Protein AF-A0A6V7JH94-F1 (afdb_monomer_lite)

Foldseek 3Di:
DQVVVCVVQVNVLVCQVVVVVVLVVDDDPPRDRPLCVVQPQKDWDWDWDQDPVRDTDIDIDIDGDVVSVVVVVVSNVVSVVVVVVVVVVVVVVVVD

Organism: NCBI:txid1563983

pLDDT: mean 81.68, std 8.1, range [59.84, 94.81]

Structure (mmCIF, N/CA/C/O backbone):
data_AF-A0A6V7JH94-F1
#
_entry.id   AF-A0A6V7JH94-F1
#
loop_
_atom_site.group_PDB
_atom_site.id
_atom_site.type_symbol
_atom_site.label_atom_id
_atom_site.label_alt_id
_atom_site.label_comp_id
_atom_site.label_asym_id
_atom_site.label_entity_id
_atom_site.label_seq_id
_atom_site.pdbx_PDB_ins_code
_atom_site.Cartn_x
_atom_site.Cartn_y
_atom_site.Cartn_z
_atom_site.occupancy
_atom_site.B_iso_or_equiv
_atom_site.auth_seq_id
_atom_site.auth_comp_id
_atom_site.auth_asym_id
_atom_site.auth_atom_id
_atom_site.pdbx_PDB_model_num
ATOM 1 N N . GLN A 1 1 ? -17.041 -0.162 6.569 1.00 72.75 1 GLN A N 1
ATOM 2 C CA . GLN A 1 1 ? -16.054 0.407 5.618 1.00 72.75 1 GLN A CA 1
ATOM 3 C C . GLN A 1 1 ? -14.8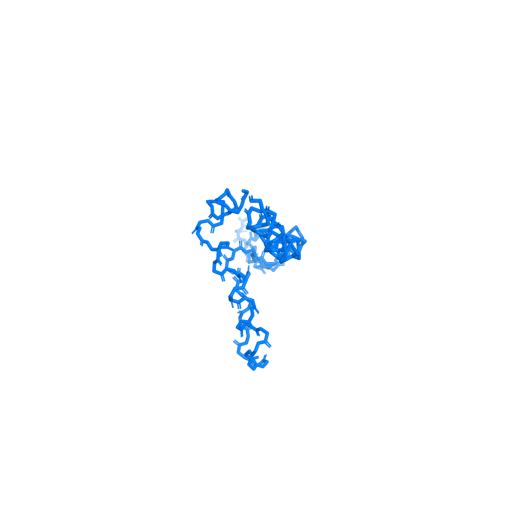28 -0.495 5.441 1.00 72.75 1 GLN A C 1
ATOM 5 O O . GLN A 1 1 ? -14.454 -0.745 4.303 1.00 72.75 1 GLN A O 1
ATOM 10 N N . MET A 1 2 ? -14.286 -1.082 6.515 1.00 76.44 2 MET A N 1
ATOM 11 C CA . MET A 1 2 ? -13.157 -2.034 6.476 1.00 76.44 2 MET A CA 1
ATOM 12 C C . MET A 1 2 ? -13.335 -3.215 5.493 1.00 76.44 2 MET A C 1
ATOM 14 O O . MET A 1 2 ? -12.401 -3.571 4.784 1.00 76.44 2 MET A O 1
ATOM 18 N N . PHE A 1 3 ? -14.546 -3.780 5.384 1.00 81.12 3 PHE A N 1
ATOM 19 C CA . PHE A 1 3 ? -14.845 -4.909 4.487 1.00 81.12 3 PHE A CA 1
ATOM 20 C C . PHE A 1 3 ? -14.687 -4.579 2.992 1.00 81.12 3 PHE A C 1
ATOM 22 O O . PHE A 1 3 ? -14.182 -5.401 2.233 1.00 81.12 3 PHE A O 1
ATOM 29 N N . LEU A 1 4 ? -15.068 -3.368 2.567 1.00 83.50 4 LEU A N 1
ATOM 30 C CA . LEU A 1 4 ? -14.922 -2.942 1.170 1.00 83.50 4 LEU A CA 1
ATOM 31 C C . LEU A 1 4 ? -13.448 -2.787 0.792 1.00 83.50 4 LEU A C 1
ATOM 33 O O . LEU A 1 4 ? -13.054 -3.211 -0.289 1.00 83.50 4 LEU A O 1
ATOM 37 N N . MET A 1 5 ? -12.626 -2.239 1.695 1.00 81.56 5 MET A N 1
ATOM 38 C CA . MET A 1 5 ? -11.180 -2.167 1.461 1.00 81.56 5 MET A CA 1
ATOM 39 C C . MET A 1 5 ? -10.554 -3.552 1.453 1.00 81.56 5 MET A C 1
ATOM 41 O O . MET A 1 5 ? -9.758 -3.851 0.573 1.00 81.56 5 MET A O 1
ATOM 45 N N . ASN A 1 6 ? -10.983 -4.441 2.348 1.00 83.69 6 ASN A N 1
ATOM 46 C CA . ASN A 1 6 ? -10.531 -5.824 2.322 1.00 83.69 6 ASN A CA 1
ATOM 47 C C . ASN A 1 6 ? -10.857 -6.526 1.001 1.00 83.69 6 ASN A C 1
ATOM 49 O O . ASN A 1 6 ? -10.020 -7.242 0.472 1.00 83.69 6 ASN A O 1
ATOM 53 N N . ARG A 1 7 ? -12.036 -6.278 0.423 1.00 82.38 7 ARG A N 1
ATOM 54 C CA . ARG A 1 7 ? -12.416 -6.839 -0.879 1.00 82.38 7 ARG A CA 1
ATOM 55 C C . ARG A 1 7 ? -11.621 -6.248 -2.047 1.00 82.38 7 ARG A C 1
ATOM 57 O O . ARG A 1 7 ? -11.391 -6.962 -3.019 1.00 82.38 7 ARG A O 1
ATOM 64 N N . PHE A 1 8 ? -11.241 -4.972 -1.960 1.00 83.38 8 PHE A N 1
ATOM 65 C CA . PHE A 1 8 ? -10.425 -4.281 -2.963 1.00 83.38 8 PHE A CA 1
ATOM 66 C C . PHE A 1 8 ? -8.971 -4.773 -2.961 1.00 83.38 8 PHE A C 1
ATOM 68 O O . PHE A 1 8 ? -8.387 -4.966 -4.019 1.00 83.38 8 PHE A O 1
ATOM 75 N N . PHE A 1 9 ? -8.423 -5.041 -1.774 1.00 79.06 9 PHE A N 1
ATOM 76 C CA . PHE A 1 9 ? -7.066 -5.556 -1.562 1.00 79.06 9 PHE A CA 1
ATOM 77 C C . PHE A 1 9 ? -6.966 -7.081 -1.541 1.00 79.06 9 PHE A C 1
ATOM 79 O O . PHE A 1 9 ? -6.027 -7.622 -0.967 1.00 79.06 9 PHE A O 1
ATOM 86 N N . ASP A 1 10 ? -7.957 -7.767 -2.107 1.00 78.31 10 ASP A N 1
ATOM 87 C CA . ASP A 1 10 ? -7.992 -9.229 -2.196 1.00 78.31 10 ASP A CA 1
ATOM 88 C C . ASP A 1 10 ? -7.738 -9.955 -0.854 1.00 78.31 10 ASP A C 1
ATOM 90 O O . ASP A 1 10 ? -7.062 -10.972 -0.768 1.00 78.31 10 ASP A O 1
ATOM 94 N N . GLY A 1 11 ? -8.266 -9.401 0.240 1.00 76.25 11 GLY A N 1
ATOM 95 C CA . GLY A 1 11 ? -8.128 -9.956 1.589 1.00 76.25 11 GLY A CA 1
ATOM 96 C C . GLY A 1 11 ? -6.905 -9.480 2.376 1.00 76.25 11 GLY A C 1
ATOM 97 O O . GLY A 1 11 ? -6.823 -9.757 3.571 1.00 76.25 11 GLY A O 1
ATOM 98 N N . ALA A 1 12 ? -5.992 -8.722 1.762 1.00 74.94 12 ALA A N 1
ATOM 99 C CA . ALA A 1 12 ? -4.757 -8.284 2.415 1.00 74.94 12 ALA A CA 1
ATOM 100 C C . ALA A 1 12 ? -4.946 -7.105 3.389 1.00 74.94 12 ALA A C 1
ATOM 102 O O . ALA A 1 12 ? -4.090 -6.861 4.231 1.00 74.94 12 ALA A O 1
ATOM 103 N N . PHE A 1 13 ? -6.059 -6.361 3.325 1.00 79.38 13 PHE A N 1
ATOM 104 C CA . PHE A 1 13 ? -6.248 -5.148 4.144 1.00 79.38 13 PHE A CA 1
ATOM 105 C C . PHE A 1 13 ? -6.432 -5.433 5.643 1.00 79.38 13 PHE A C 1
ATOM 107 O O . PHE A 1 13 ? -6.113 -4.590 6.481 1.00 79.38 13 PHE A O 1
ATOM 114 N N . LEU A 1 14 ? -6.985 -6.593 6.006 1.00 73.31 14 LEU A N 1
ATOM 115 C CA . LEU A 1 14 ? -7.158 -6.964 7.414 1.00 73.31 14 LEU A CA 1
ATOM 116 C C . LEU A 1 14 ? -5.840 -7.411 8.057 1.00 73.31 14 LEU A C 1
ATOM 118 O O . LEU A 1 14 ? -5.571 -7.034 9.195 1.00 73.31 14 LEU A O 1
ATOM 122 N N . THR A 1 15 ? -5.016 -8.169 7.331 1.00 73.75 15 THR A N 1
ATOM 123 C CA . THR A 1 15 ? -3.693 -8.614 7.805 1.00 73.75 15 THR A CA 1
ATOM 124 C C . THR A 1 15 ? -2.666 -7.487 7.769 1.00 73.75 15 THR A C 1
ATOM 126 O O . THR A 1 15 ? -1.773 -7.441 8.610 1.00 73.75 15 THR A O 1
ATOM 129 N N . PHE A 1 16 ? -2.874 -6.516 6.879 1.00 75.75 16 PHE A N 1
ATOM 130 C CA . PHE A 1 16 ? -2.021 -5.358 6.649 1.00 75.75 16 PHE A CA 1
ATOM 131 C C . PHE A 1 16 ? -1.449 -4.705 7.914 1.00 75.75 16 PHE A C 1
ATOM 133 O O . PHE A 1 16 ? -0.235 -4.587 8.035 1.00 75.75 16 PHE A O 1
ATOM 140 N N . GLY A 1 17 ? -2.276 -4.278 8.874 1.00 73.88 17 GLY A N 1
ATOM 141 C CA . GLY A 1 17 ? -1.740 -3.582 10.050 1.00 73.88 17 GLY A CA 1
ATOM 142 C C . GLY A 1 17 ? -0.964 -4.483 11.008 1.00 73.88 17 GLY A C 1
ATOM 143 O O . GLY A 1 17 ? -0.045 -4.007 11.667 1.00 73.88 17 GLY A O 1
ATOM 144 N N . ILE A 1 18 ? -1.269 -5.784 11.049 1.00 77.56 18 ILE A N 1
ATOM 145 C CA . ILE A 1 18 ? -0.480 -6.764 11.812 1.00 77.56 18 ILE A CA 1
ATOM 146 C C . ILE A 1 18 ? 0.883 -6.954 11.139 1.00 77.56 18 ILE A C 1
ATOM 148 O O . ILE A 1 18 ? 1.907 -6.978 11.819 1.00 77.56 18 ILE A O 1
ATOM 152 N N . ASP A 1 19 ? 0.904 -7.037 9.810 1.00 76.75 19 ASP A N 1
ATOM 153 C CA . ASP A 1 19 ? 2.132 -7.194 9.032 1.00 76.75 19 ASP A CA 1
ATOM 154 C C . ASP A 1 19 ? 3.019 -5.940 9.112 1.00 76.75 19 ASP A C 1
ATOM 156 O O . ASP A 1 19 ? 4.236 -6.058 9.232 1.00 76.75 19 ASP A O 1
ATOM 160 N N . VAL A 1 20 ? 2.425 -4.741 9.160 1.00 74.88 20 VAL A N 1
ATOM 161 C CA . VAL A 1 20 ? 3.146 -3.481 9.414 1.00 74.88 20 VAL A CA 1
ATOM 162 C C . VAL A 1 20 ? 3.722 -3.431 10.835 1.00 74.88 20 VAL A C 1
ATOM 164 O O . VAL A 1 20 ? 4.860 -2.999 11.008 1.00 74.88 20 VAL A O 1
ATOM 167 N N . LEU A 1 21 ? 2.989 -3.889 11.858 1.00 73.50 21 LEU A N 1
ATOM 168 C CA . LEU A 1 21 ? 3.526 -3.970 13.225 1.00 73.50 21 LEU A CA 1
ATOM 169 C C . LEU A 1 21 ? 4.712 -4.943 13.311 1.00 73.50 21 LEU A C 1
ATOM 171 O O . LEU A 1 21 ? 5.742 -4.595 13.881 1.00 73.50 21 LEU A O 1
ATOM 175 N N . ARG A 1 22 ? 4.596 -6.126 12.696 1.00 76.50 22 ARG A N 1
ATOM 176 C CA . ARG A 1 22 ? 5.688 -7.114 12.625 1.00 76.50 22 ARG A CA 1
ATOM 177 C C . ARG A 1 22 ? 6.898 -6.582 11.862 1.00 76.50 22 ARG A C 1
ATOM 179 O O . ARG A 1 22 ? 8.033 -6.840 12.247 1.00 76.50 22 ARG A O 1
ATOM 186 N N . PHE A 1 23 ? 6.662 -5.810 10.805 1.00 72.94 23 PHE A N 1
ATOM 187 C CA . PHE A 1 23 ? 7.716 -5.147 10.045 1.00 72.94 23 PHE A CA 1
ATOM 188 C C . PHE A 1 23 ? 8.490 -4.123 10.891 1.00 72.94 23 PHE A C 1
ATOM 190 O O . PHE A 1 23 ? 9.717 -4.061 10.805 1.00 72.94 23 PHE A O 1
ATOM 197 N N . LEU A 1 24 ? 7.800 -3.341 11.731 1.00 72.94 24 LEU A N 1
ATOM 198 C CA . LEU A 1 24 ? 8.451 -2.383 12.634 1.00 72.94 24 LEU A CA 1
ATOM 199 C C . LEU A 1 24 ? 9.343 -3.069 13.680 1.00 72.94 24 LEU A C 1
ATOM 201 O O . LEU A 1 24 ? 10.344 -2.481 14.086 1.00 72.94 24 LEU A O 1
ATOM 205 N N . GLU A 1 25 ? 8.993 -4.290 14.090 1.00 76.12 25 GLU A N 1
ATOM 206 C CA . GLU A 1 25 ? 9.728 -5.090 15.078 1.00 76.12 25 GLU A CA 1
ATOM 207 C C . GLU A 1 25 ? 10.904 -5.889 14.473 1.00 76.12 25 GLU A C 1
ATOM 209 O O . GLU A 1 25 ? 11.882 -6.154 15.167 1.00 76.12 25 GLU A O 1
ATOM 214 N N . SER A 1 26 ? 10.845 -6.246 13.183 1.00 72.25 26 SER A N 1
ATOM 215 C CA . SER A 1 26 ? 11.883 -7.038 12.490 1.00 72.25 26 SER A CA 1
ATOM 216 C C . SER A 1 26 ? 13.224 -6.303 12.318 1.00 72.25 26 SER A C 1
ATOM 218 O O . SER A 1 26 ? 13.249 -5.080 12.270 1.00 72.25 26 SER A O 1
ATOM 220 N N . ASP A 1 27 ? 14.355 -7.009 12.208 1.00 62.22 27 ASP A N 1
ATOM 221 C CA . ASP A 1 27 ? 15.698 -6.409 12.065 1.00 62.22 27 ASP A CA 1
ATOM 222 C C . ASP A 1 27 ? 15.935 -5.796 10.666 1.00 62.22 27 ASP A C 1
ATOM 224 O O . ASP A 1 27 ? 15.237 -6.145 9.722 1.00 62.22 27 ASP A O 1
ATOM 228 N N . GLN A 1 28 ? 16.841 -4.823 10.523 1.00 62.66 28 GLN A N 1
ATOM 229 C CA . GLN A 1 28 ? 16.902 -3.901 9.367 1.00 62.66 28 GLN A CA 1
ATOM 230 C C . GLN A 1 28 ? 17.409 -4.513 8.043 1.00 62.66 28 GLN A C 1
ATOM 232 O O . GLN A 1 28 ? 17.117 -3.957 6.984 1.00 62.66 28 GLN A O 1
ATOM 237 N N . GLU A 1 29 ? 18.117 -5.647 8.081 1.00 62.19 29 GLU A N 1
ATOM 238 C CA . GLU A 1 29 ? 18.769 -6.248 6.901 1.00 62.19 29 GLU A CA 1
ATOM 239 C C . GLU A 1 29 ? 17.845 -7.118 6.023 1.00 62.19 29 GLU A C 1
ATOM 241 O O . GLU A 1 29 ? 18.050 -7.161 4.813 1.00 62.19 29 GLU A O 1
ATOM 246 N N . ASP A 1 30 ? 16.780 -7.716 6.576 1.00 59.84 30 ASP A N 1
ATOM 247 C CA . ASP A 1 30 ? 15.864 -8.631 5.854 1.00 59.84 30 ASP A CA 1
ATOM 248 C C . ASP A 1 30 ? 14.444 -8.060 5.653 1.00 59.84 30 ASP A C 1
ATOM 250 O O . ASP A 1 30 ? 13.467 -8.777 5.404 1.00 59.84 30 ASP A O 1
ATOM 254 N N . ARG A 1 31 ? 14.290 -6.738 5.770 1.00 64.06 31 ARG A N 1
ATOM 255 C CA . ARG A 1 31 ? 12.975 -6.087 5.725 1.00 64.06 31 ARG A CA 1
ATOM 256 C C . ARG A 1 31 ? 12.418 -6.007 4.305 1.00 64.06 31 ARG A C 1
ATOM 258 O O . ARG A 1 31 ? 12.716 -5.075 3.559 1.00 64.06 31 ARG A O 1
ATOM 265 N N . VAL A 1 32 ? 11.529 -6.931 3.947 1.00 64.75 32 VAL A N 1
ATOM 266 C CA . VAL A 1 32 ? 10.669 -6.785 2.764 1.00 64.75 32 VAL A CA 1
ATOM 267 C C . VAL A 1 32 ? 9.381 -6.079 3.176 1.00 64.75 32 VAL A C 1
ATOM 269 O O . VAL A 1 32 ? 8.559 -6.648 3.891 1.00 64.75 32 VAL A O 1
ATOM 272 N N . ASP A 1 33 ? 9.198 -4.839 2.713 1.00 67.38 33 ASP A N 1
ATOM 273 C CA . ASP A 1 33 ? 7.943 -4.103 2.892 1.00 67.38 33 ASP A CA 1
ATOM 274 C C . ASP A 1 33 ? 6.778 -4.947 2.322 1.00 67.38 33 ASP A C 1
ATOM 276 O O . ASP A 1 33 ? 6.7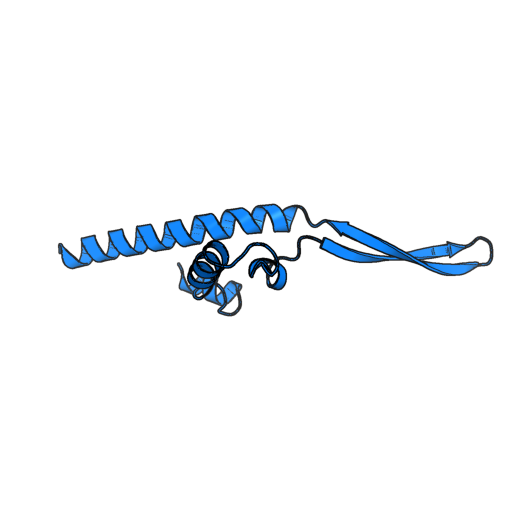42 -5.184 1.107 1.00 67.38 33 ASP A O 1
ATOM 280 N N . PRO A 1 34 ? 5.769 -5.341 3.126 1.00 70.62 34 PRO A N 1
ATOM 281 C CA . PRO A 1 34 ? 4.610 -6.099 2.637 1.00 70.62 34 PRO A CA 1
ATOM 282 C C . PRO A 1 34 ? 3.861 -5.362 1.512 1.00 70.62 34 PRO A C 1
ATOM 284 O O . PRO A 1 34 ? 3.200 -5.969 0.670 1.00 70.62 34 PRO A O 1
ATOM 287 N N . MET A 1 35 ? 4.001 -4.031 1.468 1.00 67.38 35 MET A N 1
ATOM 288 C CA . MET A 1 35 ? 3.398 -3.166 0.456 1.00 67.38 35 MET A CA 1
ATOM 289 C C . MET A 1 35 ? 4.018 -3.308 -0.932 1.00 67.38 35 MET A C 1
ATOM 291 O O . MET A 1 35 ? 3.353 -2.942 -1.893 1.00 67.38 35 MET A O 1
ATOM 295 N N . ILE A 1 36 ? 5.222 -3.870 -1.083 1.00 74.00 36 ILE A N 1
ATOM 296 C CA . ILE A 1 36 ? 5.840 -4.064 -2.407 1.00 74.00 36 ILE A CA 1
ATOM 297 C C . ILE A 1 36 ? 5.025 -5.041 -3.268 1.00 74.00 36 ILE A C 1
ATOM 299 O O . ILE A 1 36 ? 4.940 -4.851 -4.480 1.00 74.00 36 ILE A O 1
ATOM 303 N N . PHE A 1 37 ? 4.377 -6.035 -2.651 1.00 74.69 37 PHE A N 1
ATOM 304 C CA . PHE A 1 37 ? 3.554 -7.023 -3.357 1.00 74.69 37 PHE A CA 1
ATOM 305 C C . PHE A 1 37 ? 2.217 -6.457 -3.849 1.00 74.69 37 PHE A C 1
ATOM 307 O O . PHE A 1 37 ? 1.686 -6.921 -4.854 1.00 74.69 37 PHE A O 1
ATOM 314 N N . VAL A 1 38 ? 1.684 -5.445 -3.160 1.00 76.81 38 VAL A N 1
ATOM 315 C CA . VAL A 1 38 ? 0.394 -4.814 -3.486 1.00 76.81 38 VAL A CA 1
ATOM 316 C C . VAL A 1 38 ? 0.588 -3.552 -4.336 1.00 76.81 38 VAL A C 1
ATOM 318 O O . VAL A 1 38 ? -0.181 -3.285 -5.255 1.00 76.81 38 VAL A O 1
ATOM 321 N N . PHE A 1 39 ? 1.637 -2.779 -4.051 1.00 80.19 39 PHE A N 1
ATOM 322 C CA . PHE A 1 39 ? 1.939 -1.480 -4.646 1.00 80.19 39 PHE A CA 1
ATOM 323 C C . PHE A 1 39 ? 3.420 -1.383 -5.050 1.00 80.19 39 PHE A C 1
ATOM 325 O O . PHE A 1 39 ? 4.226 -0.761 -4.349 1.00 80.19 39 PHE A O 1
ATOM 332 N N . PRO A 1 40 ? 3.817 -1.941 -6.208 1.00 84.19 40 PRO A N 1
ATOM 333 C CA . PRO A 1 40 ? 5.195 -1.847 -6.670 1.00 84.19 40 PRO A CA 1
ATOM 334 C C . PRO A 1 40 ? 5.555 -0.390 -6.982 1.00 84.19 40 PRO A C 1
ATOM 336 O O . PRO A 1 40 ? 4.911 0.268 -7.801 1.00 84.19 40 PRO A O 1
ATOM 339 N N . ARG A 1 41 ? 6.601 0.123 -6.327 1.00 86.50 41 ARG A N 1
ATOM 340 C CA . ARG A 1 41 ? 7.127 1.482 -6.555 1.00 86.50 41 ARG A CA 1
ATOM 341 C C . ARG A 1 41 ? 8.042 1.564 -7.777 1.00 86.50 41 ARG A C 1
ATOM 343 O O . ARG A 1 41 ? 8.213 2.644 -8.337 1.00 86.50 41 ARG A O 1
ATOM 350 N N . MET A 1 42 ? 8.630 0.435 -8.176 1.00 85.88 42 MET A N 1
ATOM 351 C CA . MET A 1 42 ? 9.571 0.316 -9.288 1.00 85.88 42 MET A CA 1
ATOM 352 C C . MET A 1 42 ? 9.238 -0.911 -10.136 1.00 85.88 42 MET A C 1
ATOM 354 O O . MET A 1 42 ? 8.895 -1.962 -9.598 1.00 85.88 42 MET A O 1
ATOM 358 N N . THR A 1 43 ? 9.333 -0.781 -11.458 1.00 88.38 43 THR A N 1
ATOM 359 C CA . THR A 1 43 ? 9.062 -1.863 -12.417 1.00 88.38 43 THR A CA 1
ATOM 360 C C . THR A 1 43 ? 10.098 -1.865 -13.541 1.00 88.38 43 THR A C 1
ATOM 362 O O . THR A 1 43 ? 10.698 -0.833 -13.846 1.00 88.38 43 THR A O 1
ATOM 365 N N . LYS A 1 44 ? 10.323 -3.030 -14.159 1.00 87.88 44 LYS A N 1
ATOM 366 C CA . LYS A 1 44 ? 11.164 -3.159 -15.355 1.00 87.88 44 LYS A CA 1
ATOM 367 C C . LYS A 1 44 ? 10.341 -2.787 -16.589 1.00 87.88 44 LYS A C 1
ATOM 369 O O . LYS A 1 44 ? 9.376 -3.474 -16.916 1.00 87.88 44 LYS A O 1
ATOM 374 N N . CYS A 1 45 ? 10.744 -1.733 -17.282 1.00 87.56 45 CYS A N 1
ATOM 375 C CA . CYS A 1 45 ? 10.168 -1.320 -18.555 1.00 87.56 45 CYS A CA 1
ATOM 376 C C . CYS A 1 45 ? 11.044 -1.805 -19.711 1.00 87.56 45 CYS A C 1
ATOM 378 O O . CYS A 1 45 ? 12.262 -1.629 -19.684 1.00 87.56 45 CYS A O 1
ATOM 380 N N . THR A 1 46 ? 10.416 -2.388 -20.734 1.00 88.44 46 THR A N 1
ATOM 381 C CA . THR A 1 46 ? 11.080 -2.787 -21.982 1.00 88.44 46 THR A CA 1
ATOM 382 C C . THR A 1 46 ? 10.749 -1.767 -23.066 1.00 88.44 46 THR A C 1
ATOM 384 O O . THR A 1 46 ? 9.587 -1.579 -23.422 1.00 88.44 46 THR A O 1
ATOM 387 N N . PHE A 1 47 ? 11.766 -1.082 -23.580 1.00 85.44 47 PHE A N 1
ATOM 388 C CA . PHE A 1 47 ? 11.634 -0.158 -24.699 1.00 85.44 47 PHE A CA 1
ATOM 389 C C . PHE A 1 47 ? 12.100 -0.843 -25.981 1.00 85.44 47 PHE A C 1
ATOM 391 O O . PHE A 1 47 ? 13.203 -1.382 -26.039 1.00 85.44 47 PHE A O 1
ATOM 398 N N . TYR A 1 48 ? 11.257 -0.806 -27.009 1.00 84.62 48 TYR A N 1
ATOM 399 C CA . TYR A 1 48 ? 11.572 -1.328 -28.336 1.00 84.62 48 TYR A CA 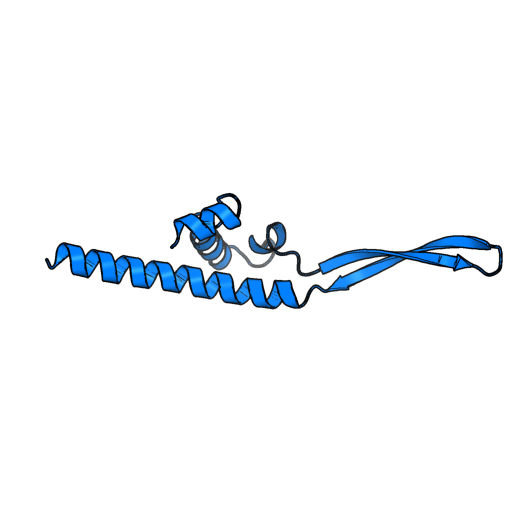1
ATOM 400 C C . TYR A 1 48 ? 11.968 -0.158 -29.231 1.00 84.62 48 TYR A C 1
ATOM 402 O O . TYR A 1 48 ? 11.150 0.731 -29.480 1.00 84.62 48 TYR A O 1
ATOM 410 N N . LYS A 1 49 ? 13.218 -0.137 -29.697 1.00 79.88 49 LYS A N 1
ATOM 411 C CA . LYS A 1 49 ? 13.719 0.886 -30.618 1.00 79.88 49 LYS A CA 1
ATOM 412 C C . LYS A 1 49 ? 14.214 0.222 -31.899 1.00 79.88 49 LYS A C 1
ATOM 414 O O . LYS A 1 49 ? 14.858 -0.817 -31.849 1.00 79.88 49 LYS A O 1
ATOM 419 N N . TYR A 1 50 ? 13.926 0.836 -33.042 1.00 83.69 50 TYR A N 1
ATOM 420 C CA . TYR A 1 50 ? 14.444 0.384 -34.331 1.00 83.69 50 TYR A CA 1
ATOM 421 C C . TYR A 1 50 ? 15.798 1.048 -34.594 1.00 83.69 50 TYR A C 1
ATOM 423 O O . TYR A 1 50 ? 15.908 2.278 -34.558 1.00 83.69 50 TYR A O 1
ATOM 431 N N . GLY A 1 51 ? 16.831 0.234 -34.808 1.00 80.19 51 GLY A N 1
ATOM 432 C CA . GLY A 1 51 ? 18.164 0.702 -35.182 1.00 80.19 51 GLY A CA 1
ATOM 433 C C . GLY A 1 51 ? 18.232 1.172 -36.639 1.00 80.19 51 GLY A C 1
ATOM 434 O O . GLY A 1 51 ? 17.318 0.946 -37.430 1.00 80.19 51 GLY A O 1
ATOM 435 N N . VAL A 1 52 ? 19.356 1.786 -37.025 1.00 75.06 52 VAL A N 1
ATOM 436 C CA . VAL A 1 52 ? 19.606 2.264 -38.406 1.00 75.06 52 VAL A CA 1
ATOM 437 C C . VAL A 1 52 ? 19.563 1.147 -39.460 1.00 75.06 52 VAL A C 1
ATOM 439 O O . VAL A 1 52 ? 19.330 1.422 -40.632 1.00 75.06 52 VAL A O 1
ATOM 442 N N . SER A 1 53 ? 19.742 -0.107 -39.034 1.00 82.31 53 SER A N 1
ATOM 443 C CA . SER A 1 53 ? 19.701 -1.311 -39.874 1.00 82.31 53 SER A CA 1
ATOM 444 C C . SER A 1 53 ? 18.311 -1.963 -39.955 1.00 82.31 53 SER A C 1
ATOM 446 O O . SER A 1 53 ? 18.173 -3.005 -40.587 1.00 82.31 53 SER A O 1
ATOM 448 N N . GLY A 1 54 ? 17.289 -1.389 -39.306 1.00 79.81 54 GLY A N 1
ATOM 449 C CA . GLY A 1 54 ? 15.924 -1.933 -39.269 1.00 79.81 54 GLY A CA 1
ATOM 450 C C . GLY A 1 54 ? 15.686 -3.045 -38.240 1.00 79.81 54 GLY A C 1
ATOM 451 O O . GLY A 1 54 ? 14.566 -3.546 -38.157 1.00 79.81 54 GLY A O 1
ATOM 452 N N . ASP A 1 55 ? 16.696 -3.413 -37.446 1.00 83.12 55 ASP A N 1
ATOM 453 C CA . ASP A 1 55 ? 16.560 -4.426 -36.393 1.00 83.12 55 ASP A CA 1
ATOM 454 C C . ASP A 1 55 ? 15.958 -3.842 -35.100 1.00 83.12 55 ASP A C 1
ATOM 456 O O . ASP A 1 55 ? 16.124 -2.651 -34.802 1.00 83.12 55 ASP A O 1
ATOM 460 N N . VAL A 1 56 ? 15.233 -4.675 -34.346 1.00 82.06 56 VAL A N 1
ATOM 461 C CA . VAL A 1 56 ? 14.561 -4.283 -33.096 1.00 82.06 56 VAL A CA 1
ATOM 462 C C . VAL A 1 56 ? 15.515 -4.468 -31.922 1.00 82.06 56 VAL A C 1
ATOM 464 O O . VAL A 1 56 ? 15.709 -5.580 -31.433 1.00 82.06 56 VAL A O 1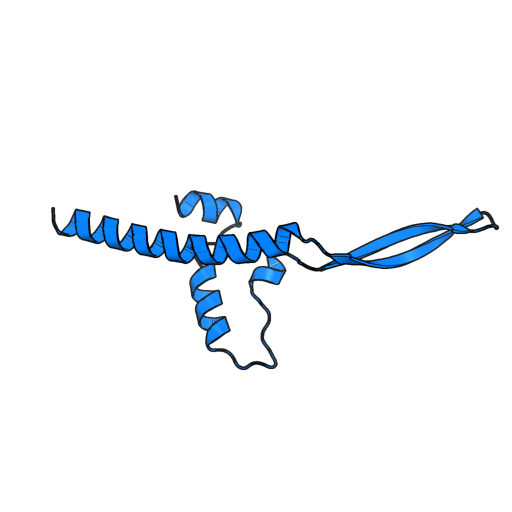
ATOM 467 N N . GLU A 1 57 ? 16.047 -3.365 -31.402 1.00 80.38 57 GLU A N 1
ATOM 468 C CA . GLU A 1 57 ? 16.870 -3.374 -30.198 1.00 80.38 57 GLU A CA 1
ATOM 469 C C . GLU A 1 57 ? 15.991 -3.189 -28.953 1.00 80.38 57 GLU A C 1
ATOM 471 O O . GLU A 1 57 ? 15.173 -2.263 -28.862 1.00 80.38 57 GLU A O 1
ATOM 476 N N . LYS A 1 58 ? 16.127 -4.112 -27.993 1.00 80.88 58 LYS A N 1
ATOM 477 C CA . LYS A 1 58 ? 15.405 -4.076 -26.715 1.00 80.88 58 LYS A CA 1
ATOM 478 C C . LYS A 1 58 ? 16.272 -3.386 -25.670 1.00 80.88 58 LYS A C 1
ATOM 480 O O . LYS A 1 58 ? 17.353 -3.874 -25.351 1.00 80.88 58 LYS A O 1
ATOM 485 N N . HIS A 1 59 ? 15.768 -2.299 -25.095 1.00 83.19 59 HIS A N 1
ATOM 486 C CA . HIS A 1 59 ? 16.409 -1.614 -23.977 1.00 83.19 59 HIS A CA 1
ATOM 487 C C . HIS A 1 59 ? 15.593 -1.791 -22.702 1.00 83.19 59 HIS A C 1
ATOM 489 O O . HIS A 1 59 ? 14.424 -1.408 -22.630 1.00 83.19 59 HIS A O 1
ATOM 495 N N . ASP A 1 60 ? 16.237 -2.355 -21.688 1.00 86.81 60 ASP A N 1
ATOM 496 C CA . ASP A 1 60 ? 15.669 -2.510 -20.359 1.00 86.81 60 ASP A CA 1
ATOM 497 C C . ASP A 1 60 ? 15.970 -1.268 -19.516 1.00 86.81 60 ASP A C 1
ATOM 499 O O . ASP A 1 60 ? 17.126 -0.878 -19.358 1.00 86.81 60 ASP A O 1
ATOM 503 N N . ALA A 1 61 ? 14.932 -0.657 -18.951 1.00 86.25 61 ALA A N 1
ATOM 504 C CA . ALA A 1 61 ? 15.055 0.478 -18.043 1.00 86.25 61 ALA A CA 1
ATOM 505 C C . ALA A 1 61 ? 14.204 0.270 -16.786 1.00 86.25 61 ALA A C 1
ATOM 507 O O . ALA A 1 61 ? 13.244 -0.504 -16.775 1.00 86.25 61 ALA A O 1
ATOM 508 N N . VAL A 1 62 ? 14.551 0.981 -15.716 1.00 88.56 62 VAL A N 1
ATOM 509 C CA . VAL A 1 62 ? 13.775 0.988 -14.471 1.00 88.56 62 VAL A CA 1
ATOM 510 C C . VAL A 1 62 ? 12.796 2.160 -14.504 1.00 88.56 62 VAL A C 1
ATOM 512 O O . VAL A 1 62 ? 13.197 3.304 -14.703 1.00 88.56 62 VAL A O 1
ATOM 515 N N . CYS A 1 63 ? 11.512 1.874 -14.298 1.00 88.94 63 CYS A N 1
ATOM 516 C CA . CYS A 1 63 ? 10.438 2.859 -14.211 1.00 88.94 63 CYS A CA 1
ATOM 517 C C . CYS A 1 63 ? 9.949 3.005 -12.771 1.00 88.94 63 CYS A C 1
ATOM 519 O O . CYS A 1 63 ? 9.767 2.005 -12.076 1.00 88.94 63 CYS A O 1
ATOM 521 N N . ILE A 1 64 ? 9.664 4.238 -12.351 1.00 90.06 64 ILE A N 1
ATOM 522 C CA . ILE A 1 64 ? 9.117 4.554 -11.025 1.00 90.06 64 ILE A CA 1
ATOM 523 C C . ILE A 1 64 ? 7.623 4.876 -11.158 1.00 90.06 64 ILE A C 1
ATOM 525 O O . ILE A 1 64 ? 7.229 5.615 -12.060 1.00 90.06 64 ILE A O 1
ATOM 529 N N . LEU A 1 65 ? 6.798 4.352 -10.245 1.00 88.75 65 LEU A N 1
ATOM 530 C CA . LEU A 1 65 ? 5.365 4.650 -10.145 1.00 88.75 65 LEU A CA 1
ATOM 531 C C . LEU A 1 65 ? 5.101 5.593 -8.953 1.00 88.75 65 LEU A C 1
ATOM 533 O O . LEU A 1 65 ? 4.884 5.124 -7.832 1.00 88.75 65 LEU A O 1
ATOM 537 N N . PRO A 1 66 ? 5.096 6.926 -9.159 1.00 85.88 66 PRO A N 1
ATOM 538 C CA . PRO A 1 66 ? 4.945 7.886 -8.061 1.00 85.88 66 PRO A CA 1
ATOM 539 C C . PRO A 1 66 ? 3.576 7.787 -7.372 1.00 85.88 66 PRO A C 1
ATOM 541 O O . PRO A 1 66 ? 3.469 8.025 -6.172 1.00 85.88 66 PRO A O 1
ATOM 544 N N . LEU A 1 67 ? 2.536 7.369 -8.101 1.00 87.31 67 LEU A N 1
ATOM 545 C CA . LEU A 1 67 ? 1.200 7.169 -7.537 1.00 87.31 67 LEU A CA 1
ATOM 546 C C . LEU A 1 67 ? 1.182 6.066 -6.465 1.00 87.31 67 LEU A C 1
ATOM 548 O O . LEU A 1 67 ? 0.512 6.204 -5.444 1.00 87.31 67 LEU A O 1
ATOM 552 N N . ASN A 1 68 ? 1.966 5.002 -6.656 1.00 87.50 68 ASN A N 1
ATOM 553 C CA . ASN A 1 68 ? 2.024 3.889 -5.710 1.00 87.50 68 ASN A CA 1
ATOM 554 C C . ASN A 1 68 ? 2.726 4.278 -4.405 1.00 87.50 68 ASN A C 1
ATOM 556 O O . ASN A 1 68 ? 2.324 3.806 -3.349 1.00 87.50 68 ASN A O 1
ATOM 560 N N . VAL A 1 69 ? 3.700 5.195 -4.456 1.00 87.31 69 VAL A N 1
ATOM 561 C CA . VAL A 1 69 ? 4.321 5.778 -3.253 1.00 87.31 69 VAL A CA 1
ATOM 562 C C . VAL A 1 69 ? 3.301 6.548 -2.414 1.00 87.31 69 VAL A C 1
ATOM 564 O O . VAL A 1 69 ? 3.297 6.442 -1.190 1.00 87.31 69 VAL A O 1
ATOM 567 N N . VAL A 1 70 ? 2.419 7.320 -3.053 1.00 89.81 70 VAL A N 1
ATOM 568 C CA . VAL A 1 70 ? 1.380 8.080 -2.340 1.00 89.81 70 VAL A CA 1
ATOM 569 C C . VAL A 1 70 ? 0.347 7.133 -1.732 1.00 89.81 70 VAL A C 1
ATOM 571 O O . VAL A 1 70 ? 0.012 7.260 -0.552 1.00 89.81 70 VAL A O 1
ATOM 574 N N . ASN A 1 71 ? -0.105 6.148 -2.512 1.00 87.25 71 ASN A N 1
ATOM 575 C CA . ASN A 1 71 ? -1.033 5.122 -2.043 1.00 87.25 71 ASN A CA 1
ATOM 576 C C . ASN A 1 71 ? -0.469 4.387 -0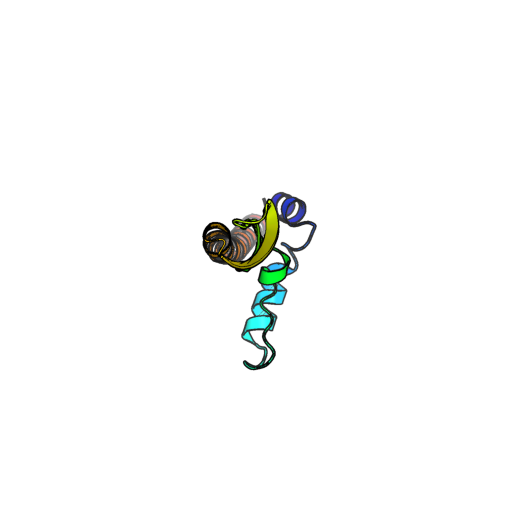.823 1.00 87.25 71 ASN A C 1
ATOM 578 O O . ASN A 1 71 ? -1.174 4.233 0.172 1.00 87.25 71 ASN A O 1
ATOM 582 N N . GLU A 1 72 ? 0.814 4.020 -0.859 1.00 83.94 72 GLU A N 1
ATOM 583 C CA . GLU A 1 72 ? 1.503 3.371 0.255 1.00 83.94 72 GLU A CA 1
ATOM 584 C C . GLU A 1 72 ? 1.298 4.129 1.577 1.00 83.94 72 GLU A C 1
ATOM 586 O O . GLU A 1 72 ? 0.909 3.550 2.588 1.00 83.94 72 GLU A O 1
ATOM 591 N N . LYS A 1 73 ? 1.475 5.453 1.580 1.00 85.81 73 LYS A N 1
ATOM 592 C CA . LYS A 1 73 ? 1.350 6.246 2.812 1.00 85.81 73 LYS A CA 1
ATOM 593 C C . LYS A 1 73 ? -0.102 6.449 3.248 1.00 85.81 73 LYS A C 1
ATOM 595 O O . LYS A 1 73 ? -0.394 6.389 4.443 1.00 85.81 73 LYS A O 1
ATOM 600 N N . ILE A 1 74 ? -1.019 6.644 2.300 1.00 88.12 74 ILE A N 1
ATOM 601 C CA . ILE A 1 74 ? -2.444 6.851 2.597 1.00 88.12 74 ILE A CA 1
ATOM 602 C C . ILE A 1 74 ? -3.068 5.592 3.207 1.00 88.12 74 ILE A C 1
ATOM 604 O O . ILE A 1 74 ? -3.804 5.695 4.188 1.00 88.12 74 ILE A O 1
ATOM 608 N N . TYR A 1 75 ? -2.775 4.405 2.671 1.00 84.81 75 TYR A N 1
ATOM 609 C CA . TYR A 1 75 ? -3.383 3.168 3.170 1.00 84.81 75 TYR A CA 1
ATOM 610 C C . TYR A 1 75 ? -2.881 2.779 4.565 1.00 84.81 75 TYR A C 1
ATOM 612 O O . TYR A 1 75 ? -3.682 2.299 5.369 1.00 84.81 75 TYR A O 1
ATOM 620 N N . VAL A 1 76 ? -1.617 3.079 4.897 1.00 82.88 76 VAL A N 1
ATOM 621 C CA . VAL A 1 76 ? -1.111 2.991 6.281 1.00 82.88 76 VAL A CA 1
ATOM 622 C C . VAL A 1 76 ? -1.934 3.881 7.212 1.00 82.88 76 VAL A C 1
ATOM 624 O O . VAL A 1 76 ? -2.459 3.405 8.217 1.00 82.88 76 VAL A O 1
ATOM 627 N N . PHE A 1 77 ? -2.113 5.156 6.858 1.00 87.12 77 PHE A N 1
ATOM 628 C CA . PHE A 1 77 ? -2.876 6.105 7.670 1.00 87.12 77 PHE A CA 1
ATOM 629 C C . PHE A 1 77 ? -4.343 5.682 7.857 1.00 87.12 77 PHE A C 1
ATOM 631 O O . PHE A 1 77 ? -4.863 5.687 8.976 1.00 87.12 77 PHE A O 1
ATOM 638 N N . LEU A 1 78 ? -5.009 5.269 6.774 1.00 87.56 78 LEU A N 1
ATOM 639 C CA . LEU A 1 78 ? -6.411 4.851 6.805 1.00 87.56 78 LEU A CA 1
ATOM 640 C C . LEU A 1 78 ? -6.645 3.616 7.678 1.00 87.56 78 LEU A C 1
ATOM 642 O O . LEU A 1 78 ? -7.701 3.510 8.302 1.00 87.56 78 LEU A O 1
ATOM 646 N N . TRP A 1 79 ? -5.687 2.690 7.744 1.00 86.06 79 TRP A N 1
ATOM 647 C CA . TRP A 1 79 ? -5.819 1.502 8.582 1.00 86.06 79 TRP A CA 1
ATOM 648 C C . TRP A 1 79 ? -5.893 1.866 10.074 1.00 86.06 79 TRP A C 1
ATOM 650 O O . TRP A 1 79 ? -6.833 1.459 10.760 1.00 86.06 79 TRP A O 1
ATOM 660 N N . PHE A 1 80 ? -4.977 2.716 10.558 1.00 85.88 80 PHE A N 1
ATOM 661 C CA . PHE A 1 80 ? -5.012 3.217 11.939 1.00 85.88 80 PHE A CA 1
ATOM 662 C C . PHE A 1 80 ? -6.268 4.048 12.221 1.00 85.88 80 PHE A C 1
ATOM 664 O O . PHE A 1 80 ? -6.875 3.926 13.286 1.00 85.88 80 PHE A O 1
ATOM 671 N N . TRP A 1 81 ? -6.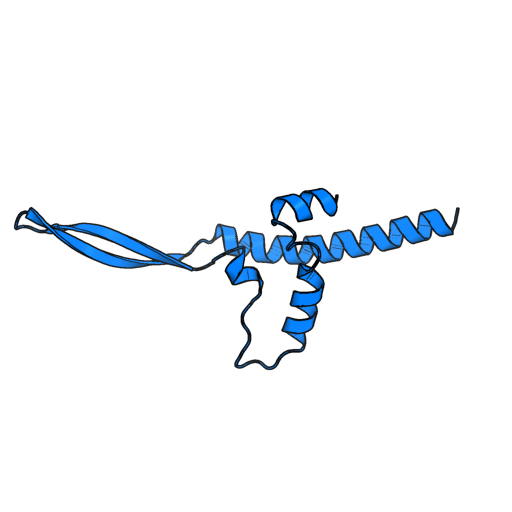696 4.853 11.248 1.00 89.69 81 TRP A N 1
ATOM 672 C CA . TRP A 1 81 ? -7.921 5.641 11.350 1.00 89.69 81 TRP A CA 1
ATOM 673 C C . TRP A 1 81 ? -9.169 4.764 11.528 1.00 89.69 81 TRP A C 1
ATOM 675 O O . TRP A 1 81 ? -9.987 5.016 12.414 1.00 89.69 81 TRP A O 1
ATOM 685 N N . PHE A 1 82 ? -9.313 3.698 10.734 1.00 88.00 82 PHE A N 1
ATOM 686 C CA . PHE A 1 82 ? -10.441 2.778 10.877 1.00 88.00 82 PHE A CA 1
ATOM 687 C C . PHE A 1 82 ? -10.405 1.992 12.187 1.00 88.00 82 PHE A C 1
ATOM 689 O O . PHE A 1 82 ? -11.470 1.756 12.760 1.00 88.00 82 PHE A O 1
ATOM 696 N N . LEU A 1 83 ? -9.220 1.635 12.691 1.00 87.12 83 LEU A N 1
ATOM 697 C CA . LEU A 1 83 ? -9.083 1.009 14.006 1.00 87.12 83 LEU A CA 1
ATOM 698 C C . LEU A 1 83 ? -9.587 1.942 15.119 1.00 87.12 83 LEU A C 1
ATOM 700 O O . LEU A 1 83 ? -10.395 1.531 15.950 1.00 87.12 83 LEU A O 1
ATOM 704 N N . PHE A 1 84 ? -9.181 3.215 15.090 1.00 90.31 84 PHE A N 1
ATOM 705 C CA . PHE A 1 84 ? -9.638 4.230 16.042 1.00 90.31 84 PHE A CA 1
ATOM 706 C C . PHE A 1 84 ? -11.159 4.431 15.996 1.00 90.31 84 PHE A C 1
ATOM 708 O O . PHE A 1 84 ? -11.827 4.366 17.030 1.00 90.31 84 PHE A O 1
ATOM 715 N N . LEU A 1 85 ? -11.732 4.602 14.799 1.00 91.38 85 LEU A N 1
ATOM 716 C CA . LEU A 1 85 ? -13.184 4.717 14.632 1.00 91.38 85 LEU A CA 1
ATOM 717 C C . LEU A 1 85 ? -13.929 3.460 15.100 1.00 91.38 85 LEU A C 1
ATOM 719 O O . LEU A 1 85 ? -15.020 3.570 15.664 1.00 91.38 85 LEU A O 1
ATOM 723 N N . GLY A 1 86 ? -13.348 2.275 14.893 1.00 90.00 86 GLY A N 1
ATOM 724 C CA . GLY A 1 86 ? -13.882 1.009 15.387 1.00 90.00 86 GLY A CA 1
ATOM 725 C C . GLY A 1 86 ? -13.960 0.971 16.913 1.00 90.00 86 GLY A C 1
ATOM 726 O O . GLY A 1 86 ? -15.009 0.629 17.456 1.00 90.00 86 GLY A O 1
ATOM 727 N N . ILE A 1 87 ? -12.898 1.398 17.603 1.00 91.75 87 ILE A N 1
ATOM 728 C CA . ILE A 1 87 ? -12.856 1.475 19.072 1.00 91.75 87 ILE A CA 1
ATOM 729 C C . ILE A 1 87 ? -13.887 2.480 19.597 1.00 91.75 87 ILE A C 1
ATOM 731 O O . ILE A 1 87 ? -14.649 2.148 20.502 1.00 91.75 87 ILE A O 1
ATOM 735 N N . LEU A 1 88 ? -13.966 3.682 19.017 1.00 93.31 88 LEU A N 1
ATOM 736 C CA . LEU A 1 88 ? -14.956 4.689 19.423 1.00 93.31 88 LEU A CA 1
ATOM 737 C C . LEU A 1 88 ? -16.397 4.206 19.226 1.00 93.31 88 LEU A C 1
ATOM 739 O O . LEU A 1 88 ? -17.255 4.430 20.083 1.00 93.31 88 LEU A O 1
ATOM 743 N N . SER A 1 89 ? -16.660 3.524 18.110 1.00 92.00 89 SER A N 1
ATOM 744 C CA . SER A 1 89 ? -17.975 2.949 17.824 1.00 92.00 89 SER A CA 1
ATOM 745 C C . SER A 1 89 ? -18.315 1.845 18.824 1.00 92.00 89 SER A C 1
ATOM 747 O O . SER A 1 89 ? -19.418 1.835 19.363 1.00 92.00 89 SER A O 1
ATOM 749 N N . LEU A 1 90 ? -17.361 0.960 19.135 1.00 92.56 90 LEU A N 1
ATOM 750 C CA . LEU A 1 90 ? -17.535 -0.091 20.136 1.00 92.56 90 LEU A CA 1
ATOM 751 C C . LEU A 1 90 ? -17.795 0.495 21.529 1.00 92.56 90 LEU A C 1
ATOM 753 O O . LEU A 1 90 ? -18.726 0.064 22.198 1.00 92.56 90 LEU A O 1
ATOM 757 N N . MET A 1 91 ? -17.029 1.507 21.947 1.00 94.81 91 MET A N 1
ATOM 758 C CA . MET A 1 91 ? -17.237 2.178 23.234 1.00 94.81 91 MET A CA 1
ATOM 759 C C . MET A 1 91 ? -18.608 2.847 23.315 1.00 94.81 91 MET A C 1
ATOM 761 O O . MET A 1 91 ? -19.271 2.755 24.340 1.00 94.81 91 MET A O 1
ATOM 765 N N . THR A 1 92 ? -19.064 3.468 22.227 1.00 93.94 92 THR A N 1
ATOM 766 C CA . THR A 1 92 ? -20.394 4.090 22.165 1.00 93.94 92 THR A CA 1
ATOM 767 C C . THR A 1 92 ? -21.511 3.048 22.257 1.00 93.94 92 THR A C 1
ATOM 769 O O . THR A 1 92 ? -22.527 3.296 22.897 1.00 93.94 92 THR A O 1
ATOM 772 N N . VAL A 1 93 ? -21.327 1.879 21.635 1.00 93.94 93 VAL A N 1
ATOM 773 C CA . VAL A 1 93 ? -22.280 0.761 21.713 1.00 93.94 93 VAL A CA 1
ATOM 774 C C . VAL A 1 93 ? -22.280 0.113 23.097 1.00 93.94 93 VAL A C 1
ATOM 776 O O . VAL A 1 93 ? -23.343 -0.267 23.553 1.00 93.94 93 VAL A O 1
ATOM 779 N N . LEU A 1 94 ? -21.129 0.002 23.769 1.00 94.50 94 LEU A N 1
ATOM 780 C CA . LEU A 1 94 ? -21.028 -0.555 25.126 1.00 94.50 94 LEU A CA 1
ATOM 781 C C . LEU A 1 94 ? -21.511 0.409 26.217 1.00 94.50 94 LEU A C 1
ATOM 783 O O . LEU A 1 94 ? -21.959 -0.034 27.269 1.00 94.50 94 LEU A O 1
ATOM 787 N N . TYR A 1 95 ? -21.372 1.719 25.997 1.00 92.50 95 TYR A N 1
ATOM 788 C CA . TYR A 1 95 ? -21.889 2.749 26.901 1.00 92.50 95 TYR A CA 1
ATOM 789 C C . TYR A 1 95 ? -23.420 2.874 26.831 1.00 92.50 95 TYR A C 1
ATOM 791 O O . TYR A 1 95 ? -24.037 3.405 27.755 1.00 92.50 95 TYR A O 1
ATOM 799 N N . ARG A 1 96 ? -24.022 2.411 25.733 1.00 79.25 96 ARG A N 1
ATOM 800 C CA . ARG A 1 96 ? -25.467 2.400 25.516 1.00 79.25 96 ARG A CA 1
ATOM 801 C C . ARG A 1 96 ? -26.096 1.096 25.992 1.00 79.25 96 ARG A C 1
ATOM 803 O O . ARG A 1 96 ? -27.231 1.188 26.508 1.00 79.25 96 ARG A O 1
#

Sequence (96 aa):
QMFLMNRFFDGAFLTFGIDVLRFLESDQEDRVDPMIFVFPRMTKCTFYKYGVSGDVEKHDAVCILPLNVVNEKIYVFLWFWFLFLGILSLMTVLYR

Radius of gyration: 20.54 Å; chains: 1; bounding box: 45×18×67 Å

InterPro domains:
  IPR000990 Innexin [PF00876] (1-96)
  IPR000990 Innexin [PR01262] (38-47)
  IPR000990 Innexin [PR01262] (63-79)
  IPR000990 Innexin [PS51013] (1-96)
  IPR000990 Innexin [PTHR11893] (1-95)

Secondary structure (DSSP, 8-state):
-HHHHHHHTTTHHHHHHHHHHHHHHS-TTS---THHHHS-SEEEEEEEEE-TTS-EEEEEEEEE-HHHHHHHHHHHHHHHHHHHHHHHHHHHHHH-